Protein 4YNX (pdb70)

InterPro domains:
  IPR019600 Hemin uptake protein HemP [PF10636] (27-63)

Nearest PDB structures (foldseek):
  4ynx-assembly1_B  TM=1.024E+00  e=1.826E-07  Escherichia coli K-12
  4ynx-assembly1_A  TM=8.868E-01  e=8.676E-06  Escherichia coli K-12
  2loj-assembly1_A  TM=5.528E-01  e=3.159E-04  Salmonella enterica subsp. enterica serovar Typhimurium
  2jra-assembly1_B  TM=8.201E-01  e=1.263E-01  Rhodopseudomonas palustris CGA009
  4qdc-assembly1_A  TM=6.535E-01  e=2.886E+00  Rhodococcus rhodochrous

Radius of gyration: 11.75 Å; Cα contacts (8 Å, |Δi|>4): 157; chains: 2; bounding box: 25×33×27 Å

GO terms:
  GO:0042803 protein homodimerization activity (F, IDA)

B-factor: mean 16.45, std 8.8, range [5.37, 75.67]

CATH classification: 2.10.70.10

Secondary structure (DSSP, 8-state):
---EEEHHHHHTTTTEEEEEETTEEEEEEE-TTS-EEEE-/-----EEEHHHHHTTTTEEEEEETTEEEEEEE-TTS-EEEE-

Structure (mmCIF, N/CA/C/O backbone):
data_4YNX
#
_entry.id   4YNX
#
_cell.length_a   36.736
_cell.length_b   38.189
_cell.length_c   54.728
_cell.angle_alpha   90.000
_cell.angle_beta   90.000
_cell.angle_gamma   90.000
#
_symmetry.space_group_name_H-M   'P 21 21 21'
#
loop_
_entity.id
_entity.type
_entity.pdbx_description
1 polymer 'Uncharacterized protein YdiE'
2 non-polymer 'SULFATE ION'
3 water water
#
loop_
_atom_site.group_PDB
_atom_site.id
_atom_site.type_symbol
_atom_site.label_atom_id
_atom_site.label_alt_id
_atom_site.label_comp_id
_atom_site.label_asym_id
_atom_site.label_entity_id
_atom_site.label_seq_id
_atom_site.pdbx_PDB_ins_code
_atom_site.Cartn_x
_atom_site.Cartn_y
_atom_site.Cartn_z
_atom_site.occupancy
_atom_site.B_iso_or_equiv
_atom_site.auth_seq_id
_atom_site.auth_comp_id
_atom_site.auth_asym_id
_atom_site.auth_atom_id
_atom_site.pdbx_PDB_model_num
ATOM 1 N N . PRO A 1 27 ? 0.239 -2.020 16.397 1.00 26.68 24 PRO A N 1
ATOM 2 C CA . PRO A 1 27 ? 1.657 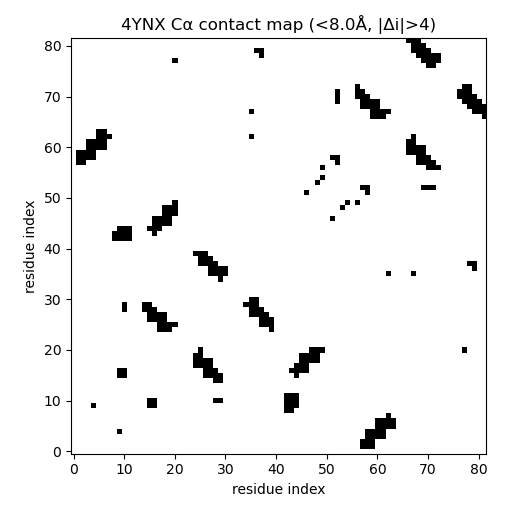-1.855 16.153 1.00 24.69 24 PRO A CA 1
ATOM 3 C C . PRO A 1 27 ? 2.463 -1.292 17.308 1.00 22.91 24 PRO A C 1
ATOM 4 O O . PRO A 1 27 ? 1.902 -0.855 18.334 1.00 23.23 24 PRO A O 1
ATOM 8 N N . ILE A 1 28 ? 3.764 -1.252 17.076 1.00 19.99 25 ILE A N 1
ATOM 9 C CA . ILE A 1 28 ? 4.723 -0.743 18.061 1.00 17.57 25 ILE A CA 1
ATOM 10 C C . ILE A 1 28 ? 4.496 0.763 18.195 1.00 17.85 25 ILE A C 1
ATOM 11 O O . ILE A 1 28 ? 4.291 1.491 17.182 1.00 20.11 25 ILE A O 1
ATOM 16 N N . ARG A 1 29 ? 4.461 1.247 19.440 1.00 16.79 26 ARG A N 1
ATOM 17 C CA . ARG A 1 29 ? 4.217 2.682 19.580 1.00 17.50 26 ARG A CA 1
ATOM 18 C C . ARG A 1 29 ? 5.415 3.492 19.097 1.00 16.67 26 ARG A C 1
ATOM 19 O O . ARG A 1 29 ? 6.576 2.984 19.094 1.00 16.63 26 ARG A O 1
ATOM 27 N N . ARG A 1 30 ? 5.128 4.734 18.683 1.00 16.07 27 ARG A N 1
ATOM 28 C CA . ARG A 1 30 ? 6.167 5.643 18.182 1.00 16.33 27 ARG A CA 1
ATOM 29 C C . ARG A 1 30 ? 6.286 6.864 19.077 1.00 14.50 27 ARG A C 1
ATOM 30 O O . ARG A 1 30 ? 5.270 7.451 19.479 1.00 15.84 27 ARG A O 1
ATOM 38 N N . ILE A 1 31 ? 7.508 7.293 19.366 1.00 12.76 28 ILE A N 1
ATOM 39 C CA . ILE A 1 31 ? 7.695 8.552 20.089 1.00 12.40 28 ILE A CA 1
ATOM 40 C C . ILE A 1 31 ? 8.804 9.311 19.352 1.00 11.69 28 ILE A C 1
ATOM 41 O O . ILE A 1 31 ? 9.746 8.676 18.814 1.00 12.67 28 ILE A O 1
ATOM 46 N N . SER A 1 32 ? 8.698 10.639 19.288 1.00 11.83 29 SER A N 1
ATOM 47 C CA A SER A 1 32 ? 9.736 11.458 18.625 0.50 11.21 29 SER A CA 1
ATOM 48 C CA B SER A 1 32 ? 9.739 11.449 18.632 0.50 10.52 29 SER A CA 1
ATOM 49 C C . SER A 1 32 ? 11.013 11.473 19.459 1.00 10.19 29 SER A C 1
ATOM 50 O O . SER A 1 32 ? 10.969 11.530 20.706 1.00 9.41 29 SER A O 1
ATOM 55 N N . SER A 1 33 ? 12.169 11.455 18.801 1.00 9.56 30 SER A N 1
ATOM 56 C CA . SER A 1 33 ? 13.434 11.603 19.536 1.00 11.02 30 SER A CA 1
ATOM 57 C C . SER A 1 33 ? 13.466 12.912 20.332 1.00 9.66 30 SER A C 1
ATOM 58 O O . SER A 1 33 ? 14.060 12.913 21.424 1.00 9.86 30 SER A O 1
ATOM 61 N N . GLN A 1 34 ? 12.781 13.979 19.844 1.00 12.22 31 GLN A N 1
ATOM 62 C CA . GLN A 1 34 ? 12.717 15.239 20.608 1.00 12.60 31 GLN A CA 1
ATOM 63 C C . GLN A 1 34 ? 12.126 15.088 22.017 1.00 12.92 31 GLN A C 1
ATOM 64 O O . GLN A 1 34 ? 12.645 15.668 22.967 1.00 14.01 31 GLN A O 1
ATOM 70 N N . THR A 1 35 ? 11.095 14.258 22.118 1.00 10.34 32 THR A N 1
ATOM 71 C CA . THR A 1 35 ? 10.449 13.935 23.361 1.00 9.66 32 THR A CA 1
ATOM 72 C C . THR A 1 35 ? 11.352 13.196 24.280 1.00 8.51 32 THR A C 1
ATOM 73 O O . THR A 1 35 ? 11.203 13.317 25.533 1.00 9.48 32 THR A O 1
ATOM 77 N N . LEU A 1 36 ? 12.302 12.413 23.730 1.00 7.51 33 LEU A N 1
ATOM 78 C CA . LEU A 1 36 ? 13.146 11.606 24.609 1.00 7.76 33 LEU A CA 1
ATOM 79 C C . LEU A 1 36 ? 14.432 12.359 24.985 1.00 7.11 33 LEU A C 1
ATOM 80 O O . LEU A 1 36 ? 15.046 12.017 26.011 1.00 9.77 33 LEU A O 1
ATOM 85 N N . LEU A 1 37 ? 14.925 13.234 24.070 1.00 8.68 34 LEU A N 1
ATOM 86 C CA . LEU A 1 37 ? 16.323 13.743 24.181 1.00 9.26 34 LEU A CA 1
ATOM 87 C C . LEU A 1 37 ? 16.468 15.126 24.804 1.00 12.57 34 LEU A C 1
ATOM 88 O O . LEU A 1 37 ? 17.511 15.454 25.405 1.00 13.68 34 LEU A O 1
ATOM 93 N N . GLY A 1 38 ? 15.485 15.942 24.584 1.00 12.76 35 GLY A N 1
ATOM 94 C CA . GLY A 1 38 ? 15.523 17.373 25.009 1.00 14.12 35 GLY A CA 1
ATOM 95 C C . GLY A 1 38 ? 16.665 18.172 24.362 1.00 14.58 35 GLY A C 1
ATOM 96 O O . GLY A 1 38 ? 17.381 17.623 23.498 1.00 15.75 35 GLY A O 1
ATOM 97 N N . PRO A 1 39 ? 16.874 19.451 24.797 1.00 16.64 36 PRO A N 1
ATOM 98 C CA . PRO A 1 39 ? 17.904 20.322 24.224 1.00 17.44 36 PRO A CA 1
ATOM 99 C C . PRO A 1 39 ? 19.326 19.804 24.450 1.00 16.66 36 PRO A C 1
ATOM 100 O O . PRO A 1 39 ? 20.235 20.161 23.670 1.00 19.87 36 PRO A O 1
ATOM 104 N N . ASP A 1 40 ? 19.539 18.958 25.473 1.00 15.06 37 ASP A N 1
ATOM 105 C CA . ASP A 1 40 ? 20.930 18.451 25.659 1.00 14.57 37 ASP A CA 1
ATOM 106 C C . ASP A 1 40 ? 21.227 17.181 24.891 1.00 12.97 37 ASP A C 1
ATOM 107 O O . ASP A 1 40 ? 22.349 16.654 24.968 1.00 13.43 37 ASP A O 1
ATOM 112 N N . GLY A 1 41 ? 20.234 16.685 24.164 1.00 11.36 38 GLY A N 1
ATOM 113 C CA . GLY A 1 41 ? 20.490 15.597 23.218 1.00 9.45 38 GLY A CA 1
ATOM 114 C C . GLY A 1 41 ? 20.782 14.221 23.809 1.00 8.23 38 GLY A C 1
ATOM 115 O O . GLY A 1 41 ? 21.329 13.382 23.138 1.00 8.82 38 GLY A O 1
ATOM 116 N N . LYS A 1 42 ? 20.471 14.032 25.075 1.00 6.97 39 LYS A N 1
ATOM 117 C CA . LYS A 1 42 ? 20.830 12.803 25.809 1.00 6.59 39 LYS A CA 1
ATOM 118 C C . LYS A 1 42 ? 19.714 12.318 26.680 1.00 7.16 39 LYS A C 1
ATOM 119 O O . LYS A 1 42 ? 18.982 13.103 27.337 1.00 9.31 39 LYS A O 1
ATOM 125 N N . LEU A 1 43 ? 19.592 10.985 26.728 1.00 6.78 40 LEU A N 1
ATOM 126 C CA . LEU A 1 43 ? 18.699 10.326 27.653 1.00 6.85 40 LEU A CA 1
ATOM 127 C C . LEU A 1 43 ? 19.487 9.175 28.340 1.00 6.14 40 LEU A C 1
ATOM 128 O O . LEU A 1 43 ? 20.063 8.293 27.614 1.00 7.26 40 LEU A O 1
ATOM 133 N N . ILE A 1 44 ? 19.527 9.152 29.688 1.00 6.27 41 ILE A N 1
ATOM 134 C CA . ILE A 1 44 ? 20.117 8.013 30.410 1.00 7.07 41 ILE A CA 1
ATOM 135 C C . ILE A 1 44 ? 18.994 6.998 30.616 1.00 6.64 41 ILE A C 1
ATOM 136 O O . ILE A 1 44 ? 17.884 7.366 31.028 1.00 7.57 41 ILE A O 1
ATOM 141 N N . ILE A 1 45 ? 19.253 5.753 30.255 1.00 7.67 42 ILE A N 1
ATOM 142 C CA . ILE A 1 45 ? 18.278 4.667 30.402 1.00 6.85 42 ILE A CA 1
ATOM 143 C C . ILE A 1 45 ? 18.838 3.674 31.409 1.00 8.93 42 ILE A C 1
ATOM 144 O O . ILE A 1 45 ? 19.927 3.084 31.253 1.00 9.24 42 ILE A O 1
ATOM 149 N N . ASP A 1 46 ? 18.123 3.551 32.501 1.00 9.12 43 ASP A N 1
ATOM 150 C CA . ASP A 1 46 ? 18.547 2.572 33.476 1.00 9.11 43 ASP A CA 1
ATOM 151 C C . ASP A 1 46 ? 17.958 1.196 33.138 1.00 10.31 43 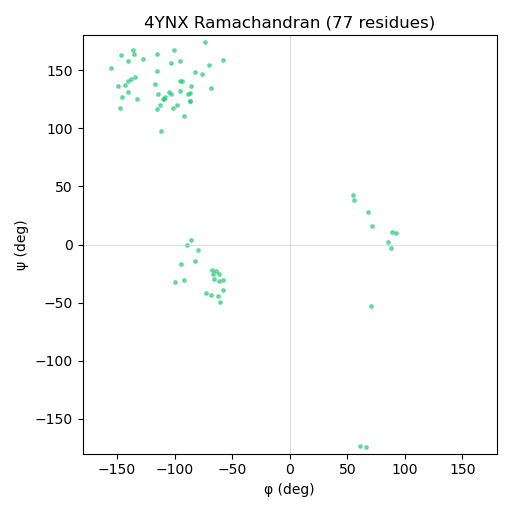ASP A C 1
ATOM 152 O O . ASP A 1 46 ? 16.741 1.051 33.002 1.00 11.32 43 ASP A O 1
ATOM 157 N N . HIS A 1 47 ? 18.819 0.210 32.984 1.00 10.58 44 HIS A N 1
ATOM 158 C CA . HIS A 1 47 ? 18.401 -1.109 32.484 1.00 12.22 44 HIS A CA 1
ATOM 159 C C . HIS A 1 47 ? 1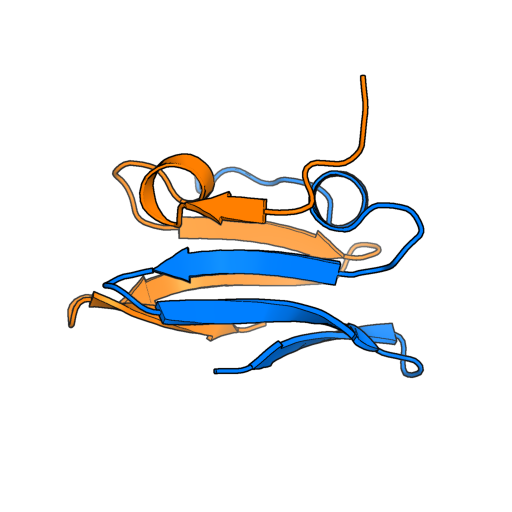9.287 -2.163 33.151 1.00 15.49 44 HIS A C 1
ATOM 160 O O . HIS A 1 47 ? 20.503 -2.143 32.992 1.00 15.84 44 HIS A O 1
ATOM 167 N N . ASP A 1 48 ? 18.642 -3.024 33.912 1.00 19.39 45 ASP A N 1
ATOM 168 C CA . ASP A 1 48 ? 19.283 -4.225 34.495 1.00 23.54 45 ASP A CA 1
ATOM 169 C C . ASP A 1 48 ? 20.522 -3.818 35.290 1.00 23.93 45 ASP A C 1
ATOM 170 O O . ASP A 1 48 ? 21.608 -4.418 35.168 1.00 25.06 45 ASP A O 1
ATOM 175 N N . GLY A 1 49 ? 20.372 -2.741 36.054 1.00 23.87 46 GLY A N 1
ATOM 176 C CA . GLY A 1 49 ? 21.414 -2.346 36.982 1.00 23.08 46 GLY A CA 1
ATOM 177 C C . GLY A 1 49 ? 22.532 -1.478 36.424 1.00 22.70 46 GLY A C 1
ATOM 178 O O . GLY A 1 49 ? 23.478 -1.125 37.168 1.00 24.37 46 GLY A O 1
ATOM 179 N N . GLN A 1 50 ? 22.454 -1.115 35.139 1.00 19.89 47 GLN A N 1
ATOM 180 C CA . GLN A 1 50 ? 23.373 -0.103 34.684 1.00 19.26 47 GLN A CA 1
ATOM 181 C C . GLN A 1 50 ? 22.772 0.947 33.823 1.00 15.09 47 GLN A C 1
ATOM 182 O O . GLN A 1 50 ? 21.650 0.841 33.327 1.00 14.77 47 GLN A O 1
ATOM 188 N N . GLU A 1 51 ? 23.565 1.979 33.658 1.00 13.34 48 GLU A N 1
ATOM 189 C CA . GLU A 1 51 ? 23.167 3.064 32.791 1.00 11.33 48 GLU A CA 1
ATOM 190 C C . GLU A 1 51 ? 23.529 2.791 31.338 1.00 10.14 48 GLU A C 1
ATOM 191 O O . GLU A 1 51 ? 24.679 2.380 31.036 1.00 12.96 48 GLU A O 1
ATOM 197 N N . TYR A 1 52 ? 22.619 3.079 30.413 1.00 8.56 49 TYR A N 1
ATOM 198 C CA . TYR A 1 52 ? 22.947 3.172 28.963 1.00 7.90 49 TYR A CA 1
ATOM 199 C C . TYR A 1 52 ? 22.698 4.631 28.603 1.00 7.77 49 TYR A C 1
ATOM 200 O O . TYR A 1 52 ? 21.870 5.321 29.238 1.00 9.25 49 TYR A O 1
ATOM 209 N N . LEU A 1 53 ? 23.443 5.141 27.659 1.00 6.37 50 LEU A N 1
ATOM 210 C CA . LEU A 1 53 ? 23.214 6.479 27.156 1.00 5.79 50 LEU A CA 1
ATOM 211 C C . LEU A 1 53 ? 22.648 6.393 25.754 1.00 5.41 50 LEU A C 1
ATOM 212 O O . LEU A 1 53 ? 23.256 5.781 24.872 1.00 7.14 50 LEU A O 1
ATOM 217 N N . LEU A 1 54 ? 21.495 7.031 25.516 1.00 7.17 51 LEU A N 1
ATOM 218 C CA . LEU A 1 54 ? 20.988 7.238 24.146 1.00 5.75 51 LEU A CA 1
ATOM 219 C C . LEU A 1 54 ? 21.291 8.701 23.845 1.00 6.51 51 LEU A C 1
ATOM 220 O O . LEU A 1 54 ? 20.946 9.601 24.633 1.00 7.24 51 LEU A O 1
ATOM 225 N N . ARG A 1 55 ? 21.910 8.956 22.706 1.00 5.81 52 ARG A N 1
ATOM 226 C CA . ARG A 1 55 ? 22.218 10.355 22.328 1.00 6.20 52 ARG A CA 1
ATOM 227 C C . ARG A 1 55 ? 22.029 10.649 20.862 1.00 7.96 52 ARG A C 1
ATOM 228 O O . ARG A 1 55 ? 22.027 9.719 20.067 1.00 7.25 52 ARG A O 1
ATOM 236 N N . LYS A 1 56 ? 21.849 11.932 20.528 1.00 6.76 53 LYS A N 1
ATOM 237 C CA . LYS A 1 56 ? 21.936 12.287 19.131 1.00 8.47 53 LYS A CA 1
ATOM 238 C C . LYS A 1 56 ? 23.378 12.771 18.878 1.00 7.75 53 LYS A C 1
ATOM 239 O O . LYS A 1 56 ? 23.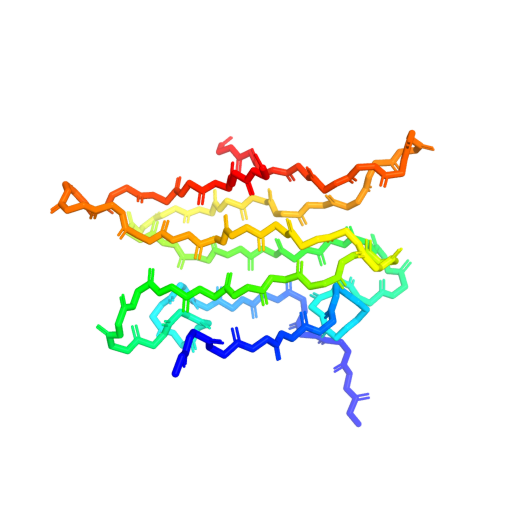944 13.493 19.696 1.00 10.08 53 LYS A O 1
ATOM 245 N N . THR A 1 57 ? 23.930 12.408 17.738 1.00 8.66 54 THR A N 1
ATOM 246 C CA . THR A 1 57 ? 25.326 12.722 17.446 1.00 9.53 54 THR A CA 1
ATOM 247 C C . THR A 1 57 ? 25.437 13.924 16.531 1.00 10.03 54 THR A C 1
ATOM 248 O O . THR A 1 57 ? 24.440 14.389 15.910 1.00 10.67 54 THR A O 1
ATOM 252 N N . GLN A 1 58 ? 26.650 14.456 16.403 1.00 11.23 55 GLN A N 1
ATOM 253 C CA . GLN A 1 58 ? 26.850 15.605 15.500 1.00 12.23 55 GLN A CA 1
ATOM 254 C C . GLN A 1 58 ? 26.525 15.290 14.032 1.00 12.30 55 GLN A C 1
ATOM 255 O O . GLN A 1 58 ? 26.183 16.168 13.265 1.00 16.04 55 GLN A O 1
ATOM 261 N N . ALA A 1 59 ? 26.620 14.022 13.651 1.00 11.61 56 ALA A N 1
ATOM 262 C CA . ALA A 1 59 ? 26.322 13.564 12.307 1.00 11.54 56 ALA A CA 1
ATOM 263 C C . ALA A 1 59 ? 24.850 13.272 12.117 1.00 11.21 56 ALA A C 1
ATOM 264 O O . ALA A 1 59 ? 24.437 12.787 11.063 1.00 12.82 56 ALA A O 1
ATOM 266 N N . GLY A 1 60 ? 24.041 13.532 13.137 1.00 10.41 57 GLY A N 1
ATOM 267 C CA . GLY A 1 60 ? 22.568 13.432 13.021 1.00 11.25 57 GLY A CA 1
ATOM 268 C C . GLY A 1 60 ? 21.983 12.073 13.318 1.00 11.40 57 GLY A C 1
ATOM 269 O O . GLY A 1 60 ? 20.786 11.850 13.054 1.00 13.56 57 GLY A O 1
ATOM 270 N N . LYS A 1 61 ? 22.808 11.173 13.854 1.00 10.27 58 LYS A N 1
ATOM 271 C CA . LYS A 1 61 ? 22.360 9.815 14.137 1.00 10.60 58 LYS A CA 1
ATOM 272 C C . LYS A 1 61 ? 21.910 9.663 15.567 1.00 9.02 58 LYS A C 1
ATOM 273 O O . LYS A 1 61 ? 22.217 10.522 16.408 1.00 9.67 58 LYS A O 1
ATOM 279 N N . LEU A 1 62 ? 21.080 8.655 15.827 1.00 9.51 59 LEU A N 1
ATOM 280 C CA . LEU A 1 62 ? 20.855 8.251 17.219 1.00 8.63 59 LEU A CA 1
ATOM 281 C C . LEU A 1 62 ? 21.843 7.112 17.537 1.00 10.28 59 LEU A C 1
ATOM 282 O O . LEU A 1 62 ? 22.070 6.216 16.721 1.00 9.76 59 LEU A O 1
ATOM 287 N N . LEU A 1 63 ? 22.391 7.136 18.719 1.00 9.54 60 LEU A N 1
ATOM 288 C CA . LEU A 1 63 ? 23.362 6.125 19.106 1.00 8.97 60 LEU A CA 1
ATOM 289 C C . LEU A 1 63 ? 23.142 5.725 20.546 1.00 7.77 60 LEU A C 1
ATOM 290 O O . LEU A 1 63 ? 23.120 6.591 21.444 1.00 7.35 60 LEU A O 1
ATOM 295 N N . LEU A 1 64 ? 23.086 4.425 20.792 1.00 7.57 61 LEU A N 1
ATOM 296 C CA . LEU A 1 64 ? 22.997 3.875 22.156 1.00 6.98 61 LEU A CA 1
ATOM 297 C C . LEU A 1 64 ? 24.362 3.313 22.540 1.00 8.15 61 LEU A C 1
ATOM 298 O O . LEU A 1 64 ? 24.920 2.480 21.810 1.00 9.26 61 LEU A O 1
ATOM 303 N N . THR A 1 65 ? 24.824 3.685 23.720 1.00 6.56 62 THR A N 1
ATOM 304 C CA . THR A 1 65 ? 26.076 3.136 24.221 1.00 6.95 62 THR A CA 1
ATOM 305 C C . THR A 1 65 ? 25.890 2.555 25.598 1.00 8.35 62 THR A C 1
ATOM 306 O O . THR A 1 65 ? 24.916 2.905 26.339 1.00 8.38 62 THR A O 1
ATOM 310 N N . LYS A 1 66 ? 26.818 1.665 25.966 1.00 10.79 63 LYS A N 1
ATOM 311 C CA . LYS A 1 66 ? 26.699 0.995 27.272 1.00 15.20 63 LYS A CA 1
ATOM 312 C C . LYS A 1 66 ? 27.936 1.323 28.112 1.00 18.51 63 LYS A C 1
ATOM 313 O O . LYS A 1 66 ? 28.831 1.977 27.680 1.00 22.89 63 LYS A O 1
ATOM 320 N N . PRO B 1 25 ? 6.839 21.435 33.011 1.00 20.33 22 PRO B N 1
ATOM 321 C CA . PRO B 1 25 ? 7.468 20.191 32.593 1.00 18.55 22 PRO B CA 1
ATOM 322 C C . PRO B 1 25 ? 8.912 20.393 32.083 1.00 17.84 22 PRO B C 1
ATOM 323 O O . PRO B 1 25 ? 9.232 21.338 31.366 1.00 19.77 22 PRO B O 1
ATOM 327 N N . GLN B 1 26 ? 9.713 19.407 32.381 1.00 15.67 23 GLN B N 1
ATOM 328 C CA . GLN B 1 26 ?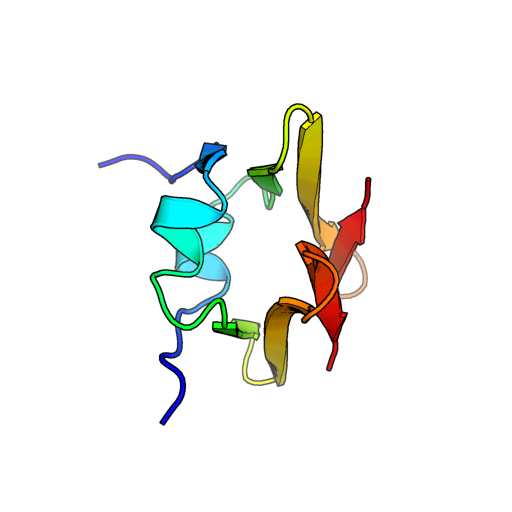 11.125 19.364 32.015 1.00 14.66 23 GLN B CA 1
ATOM 329 C C . GLN B 1 26 ? 11.394 18.196 31.036 1.00 12.04 23 GLN B C 1
ATOM 330 O O . GLN B 1 26 ? 10.554 17.324 30.877 1.00 10.55 23 GLN B O 1
ATOM 336 N N . PRO B 1 27 ? 12.550 18.192 30.342 1.00 11.50 24 PRO B N 1
ATOM 337 C CA . PRO B 1 27 ? 12.927 16.989 29.602 1.00 10.68 24 PRO B CA 1
ATOM 338 C C . PRO B 1 27 ? 13.031 15.755 30.542 1.00 7.46 24 PRO B C 1
ATOM 339 O O . PRO B 1 27 ? 13.145 15.857 31.806 1.00 9.83 24 PRO B O 1
ATOM 343 N N . ILE B 1 28 ? 12.931 14.573 29.920 1.00 8.34 25 ILE B N 1
ATOM 344 C CA . ILE B 1 28 ? 12.915 13.345 30.694 1.00 7.28 25 ILE B CA 1
ATOM 345 C C . ILE B 1 28 ? 14.202 13.178 31.495 1.00 6.79 25 ILE B C 1
ATOM 346 O O . ILE B 1 28 ? 14.167 12.832 32.670 1.00 7.07 25 ILE B O 1
ATOM 351 N N . ARG B 1 29 ? 15.324 13.351 30.799 1.00 6.83 26 ARG B N 1
ATOM 352 C CA . ARG B 1 29 ? 16.716 13.197 31.292 1.00 8.24 26 ARG B CA 1
ATOM 353 C C . ARG B 1 29 ? 17.132 11.749 31.580 1.00 7.77 26 ARG B C 1
ATOM 354 O O . ARG B 1 29 ? 18.188 11.299 31.090 1.00 9.00 26 ARG B O 1
ATOM 362 N N . ARG B 1 30 ? 16.339 11.041 32.386 1.00 8.36 27 ARG B N 1
ATOM 363 C CA . ARG B 1 30 ? 16.701 9.695 32.868 1.00 8.16 27 ARG B CA 1
ATOM 364 C C . ARG B 1 30 ? 15.417 8.893 33.061 1.00 5.49 27 ARG B C 1
ATOM 365 O O . ARG B 1 30 ? 14.420 9.475 33.576 1.00 8.49 27 ARG B O 1
ATOM 373 N N . ILE B 1 31 ? 15.412 7.621 32.626 1.00 5.71 28 ILE B N 1
ATOM 374 C CA . ILE B 1 31 ? 14.219 6.826 32.719 1.00 6.51 28 ILE B CA 1
ATOM 375 C C . ILE B 1 31 ? 14.601 5.384 32.754 1.00 7.23 28 ILE B C 1
ATOM 376 O O . ILE B 1 31 ? 15.684 5.029 32.267 1.00 8.44 28 ILE B O 1
ATOM 381 N N . SER B 1 32 ? 13.777 4.549 33.382 1.00 7.28 29 SER B N 1
ATOM 382 C CA . SER B 1 32 ? 13.996 3.086 33.338 1.00 7.86 29 SER B CA 1
ATOM 383 C C . SER B 1 32 ? 13.593 2.485 32.032 1.00 8.88 29 SER B C 1
ATOM 384 O O . SER B 1 32 ? 12.678 2.980 31.377 1.00 9.04 29 SER B O 1
ATOM 387 N N . SER B 1 33 ? 14.297 1.438 31.607 1.00 9.79 30 SER B N 1
ATOM 388 C CA . SER B 1 33 ? 13.854 0.752 30.410 1.00 9.39 30 SER B CA 1
ATOM 389 C C . SER B 1 33 ? 12.440 0.163 30.578 1.00 10.35 30 SER B C 1
ATOM 390 O O . SER B 1 33 ? 11.691 0.031 29.587 1.00 11.77 30 SER B O 1
ATOM 393 N N . GLN B 1 34 ? 12.098 -0.226 31.801 1.00 10.99 31 GLN B N 1
ATOM 394 C CA . GLN B 1 34 ? 10.745 -0.788 32.027 1.00 13.77 31 GLN B CA 1
ATOM 395 C C . GLN B 1 34 ? 9.659 0.243 31.717 1.00 10.88 31 GLN B C 1
ATOM 396 O O . GLN B 1 34 ? 8.650 -0.075 31.060 1.00 12.32 31 GLN B O 1
ATOM 402 N N . THR B 1 35 ? 9.851 1.477 32.170 1.00 11.04 32 THR B N 1
ATOM 403 C CA . THR B 1 35 ? 8.847 2.506 31.905 1.00 9.56 32 THR B CA 1
ATOM 404 C C . THR B 1 35 ? 8.921 2.895 30.396 1.00 10.39 32 THR B C 1
ATOM 405 O O . THR B 1 35 ? 7.884 3.055 29.708 1.00 13.14 32 THR B O 1
ATOM 409 N N . LEU B 1 36 ? 10.118 3.021 29.853 1.00 9.75 33 LEU B N 1
ATOM 410 C CA . LEU B 1 36 ? 10.259 3.509 28.487 1.00 8.12 33 LEU B CA 1
ATOM 411 C C . LEU B 1 36 ? 9.725 2.535 27.446 1.00 8.79 33 LEU B C 1
ATOM 412 O O . LEU B 1 36 ? 9.044 2.944 26.483 1.00 9.09 33 LEU B O 1
ATOM 417 N N . LEU B 1 37 ? 10.045 1.263 27.645 1.00 9.05 34 LEU B N 1
ATOM 418 C CA . LEU B 1 37 ? 9.742 0.217 26.659 1.00 9.87 34 LEU B CA 1
ATOM 419 C C . LEU B 1 37 ? 8.447 -0.520 26.876 1.00 13.31 34 LEU B C 1
ATOM 420 O O . LEU B 1 37 ? 7.988 -1.222 25.945 1.00 14.81 34 LEU B O 1
ATOM 425 N N . GLY B 1 38 ? 7.890 -0.418 28.078 1.00 13.00 35 GLY B N 1
ATOM 426 C CA . GLY B 1 38 ? 6.639 -1.096 28.402 1.00 15.44 35 GLY B CA 1
ATOM 427 C C . GLY B 1 38 ? 6.724 -2.603 28.417 1.00 16.24 35 GLY B C 1
ATOM 428 O O . GLY B 1 38 ? 7.827 -3.203 28.294 1.00 17.04 35 GLY B O 1
ATOM 429 N N . PRO B 1 39 ? 5.552 -3.248 28.588 1.00 17.17 36 PRO B N 1
ATOM 430 C CA . PRO B 1 39 ? 5.585 -4.719 28.673 1.00 17.82 36 PRO B CA 1
ATOM 431 C C . PRO B 1 39 ? 5.987 -5.429 27.363 1.00 18.57 36 PRO B C 1
ATOM 432 O O . PRO B 1 39 ? 6.475 -6.562 27.431 1.00 20.77 36 PRO B O 1
ATOM 436 N N . ASP B 1 40 ? 5.837 -4.773 26.198 1.00 18.34 37 ASP B N 1
ATOM 437 C CA . ASP B 1 40 ? 6.234 -5.415 24.933 1.00 18.86 37 ASP B CA 1
ATOM 438 C C . ASP B 1 40 ? 7.722 -5.280 24.683 1.00 17.51 37 ASP B C 1
ATOM 439 O O . ASP B 1 40 ? 8.291 -5.908 23.773 1.00 18.63 37 ASP B O 1
ATOM 444 N N . GLY B 1 41 ? 8.368 -4.409 25.425 1.00 15.38 38 GLY B N 1
ATOM 445 C CA . GLY B 1 41 ? 9.838 -4.250 25.298 1.00 15.56 38 GLY B CA 1
ATOM 446 C C . GLY B 1 41 ? 10.316 -3.655 23.987 1.00 13.90 38 GLY B C 1
ATOM 447 O O . GLY B 1 41 ? 11.418 -3.930 23.538 1.00 14.04 38 GLY B O 1
ATOM 448 N N . LYS B 1 42 ? 9.483 -2.843 23.367 1.00 13.51 39 LYS B N 1
ATOM 449 C CA . LYS B 1 42 ? 9.769 -2.238 22.075 1.00 12.88 39 LYS B CA 1
ATOM 450 C C . LYS B 1 42 ? 9.279 -0.803 22.039 1.00 12.57 39 LYS B C 1
ATOM 451 O O . LYS B 1 42 ? 8.213 -0.503 22.536 1.00 13.89 39 LYS B O 1
ATOM 457 N N . LEU B 1 43 ? 10.074 0.047 21.408 1.00 11.33 40 LEU B N 1
ATOM 458 C CA . LEU B 1 43 ? 9.668 1.400 21.141 1.00 10.97 40 LEU B CA 1
ATOM 459 C C . LEU B 1 43 ? 10.224 1.898 19.807 1.00 10.08 40 LEU B C 1
ATOM 460 O O . LEU B 1 43 ? 11.459 1.835 19.576 1.00 12.24 40 LEU B O 1
ATOM 465 N N . ILE B 1 44 ? 9.357 2.398 18.930 1.00 11.56 41 ILE B N 1
ATOM 466 C CA . ILE B 1 44 ? 9.906 3.049 17.717 1.00 13.01 41 ILE B CA 1
ATOM 467 C C . ILE B 1 44 ? 10.188 4.470 18.038 1.00 12.43 41 ILE B C 1
ATOM 468 O O . ILE B 1 44 ? 9.364 5.125 18.658 1.00 13.28 41 ILE B O 1
ATOM 473 N N . ILE B 1 45 ? 11.392 4.940 17.712 1.00 12.92 42 ILE B N 1
ATOM 474 C CA . ILE B 1 45 ? 11.786 6.321 17.977 1.00 12.07 42 ILE B CA 1
ATOM 475 C C . ILE B 1 45 ? 11.940 6.984 1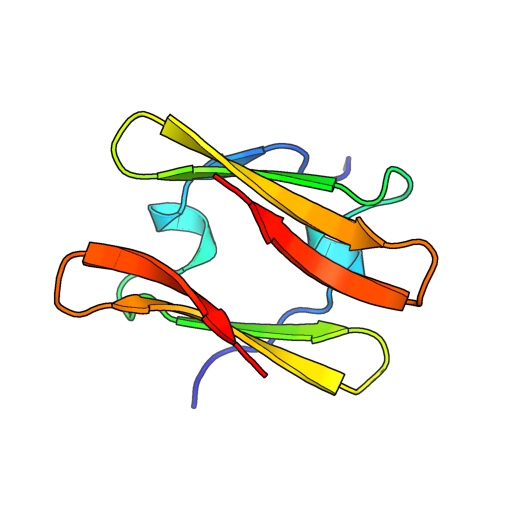6.629 1.00 12.53 42 ILE B C 1
ATOM 476 O O . ILE B 1 45 ? 12.768 6.535 15.768 1.00 13.31 42 ILE B O 1
ATOM 481 N N . ASP B 1 46 ? 11.153 8.038 16.391 1.00 13.36 43 ASP B N 1
ATOM 482 C CA . ASP B 1 46 ? 11.205 8.769 1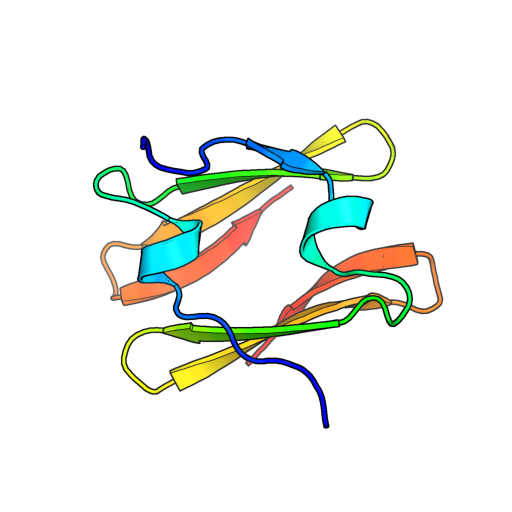5.134 1.00 13.74 43 ASP B CA 1
ATOM 483 C C . ASP B 1 46 ? 12.185 9.919 15.245 1.00 14.22 43 ASP B C 1
ATOM 484 O O . ASP B 1 46 ? 11.952 10.898 15.998 1.00 13.82 43 ASP B O 1
ATOM 489 N N . HIS B 1 47 ? 13.297 9.784 14.529 1.00 14.18 44 HIS B N 1
ATOM 490 C CA . HIS B 1 47 ? 14.337 10.786 14.664 1.00 14.99 44 HIS B CA 1
ATOM 491 C C . HIS B 1 47 ? 14.392 11.525 13.342 1.00 15.95 44 HIS B C 1
ATOM 492 O O . HIS B 1 47 ? 14.981 11.009 12.447 1.00 17.39 44 HIS B O 1
ATOM 499 N N . ASP B 1 48 ? 13.743 12.685 13.233 1.00 17.66 45 ASP B N 1
ATOM 500 C CA . ASP B 1 48 ? 13.714 13.465 11.987 1.00 19.03 45 ASP B CA 1
ATOM 501 C C . ASP B 1 48 ? 13.186 12.623 10.820 1.00 18.35 45 ASP B C 1
ATOM 502 O O . ASP B 1 48 ? 13.644 12.719 9.673 1.00 20.67 45 ASP B O 1
ATOM 507 N N . GLY B 1 49 ? 12.189 11.784 11.108 1.00 19.26 46 GLY B N 1
ATOM 508 C CA . GLY B 1 49 ? 11.513 10.975 10.061 1.00 18.89 46 GLY B CA 1
ATOM 509 C C . GLY B 1 49 ? 12.155 9.614 9.759 1.00 19.04 46 GLY B C 1
ATOM 510 O O . GLY B 1 49 ? 11.601 8.821 9.003 1.00 20.18 46 GLY B O 1
ATOM 511 N N . GLN B 1 50 ? 13.282 9.321 10.408 1.00 20.22 47 GLN B N 1
ATOM 512 C CA . GLN B 1 50 ? 13.994 8.041 10.314 1.00 20.97 47 GLN B CA 1
ATOM 513 C C . GLN B 1 50 ? 13.648 7.245 11.581 1.00 19.54 47 GLN B C 1
ATOM 514 O O . GLN B 1 50 ? 13.934 7.726 12.708 1.00 17.65 47 GLN B O 1
ATOM 520 N N . GLU B 1 51 ? 12.999 6.096 11.410 1.00 17.87 48 GLU B N 1
ATOM 521 C CA . GLU B 1 51 ? 12.538 5.301 12.543 1.00 17.89 48 GLU B CA 1
ATOM 522 C C . GLU B 1 51 ? 13.666 4.392 12.988 1.00 16.53 48 GLU B C 1
ATOM 523 O O . GLU B 1 51 ? 14.236 3.637 12.195 1.00 19.52 48 GLU B O 1
ATOM 529 N N . TYR B 1 52 ? 14.019 4.521 14.235 1.00 13.05 49 TYR B N 1
ATOM 530 C CA . TYR B 1 52 ? 14.877 3.573 14.919 1.00 10.52 49 TYR B CA 1
ATOM 531 C C . TYR B 1 52 ? 13.958 2.718 15.819 1.00 11.97 49 TYR B C 1
ATOM 532 O O . TYR B 1 52 ? 12.869 3.146 16.188 1.00 13.21 49 TYR B O 1
ATOM 541 N N . LEU B 1 53 ? 14.407 1.506 16.154 1.00 9.42 50 LEU B N 1
ATOM 542 C CA . LEU B 1 53 ? 13.749 0.667 17.153 1.00 9.68 50 LEU B CA 1
ATOM 543 C C . LEU B 1 53 ? 14.655 0.492 18.331 1.00 9.43 50 LEU B C 1
ATOM 544 O O . LEU B 1 53 ? 15.840 0.084 18.170 1.00 11.96 50 LEU B O 1
ATOM 549 N N . LEU B 1 54 ? 14.104 0.742 19.522 1.00 9.48 51 LEU B N 1
ATOM 550 C CA . LEU B 1 54 ? 14.798 0.448 20.778 1.00 8.40 51 LEU B CA 1
ATOM 551 C C . LEU B 1 54 ? 14.075 -0.726 21.366 1.00 10.60 51 LEU B C 1
ATOM 552 O O . LEU B 1 54 ? 12.814 -0.685 21.504 1.00 12.47 51 LEU B O 1
ATOM 557 N N . ARG B 1 55 ? 14.791 -1.793 21.705 1.00 9.99 52 ARG B N 1
ATOM 558 C CA . ARG B 1 55 ? 14.104 -2.928 22.299 1.00 12.65 52 ARG B CA 1
ATOM 559 C C . ARG B 1 55 ? 14.917 -3.682 23.308 1.00 12.35 52 ARG B C 1
ATOM 560 O O . ARG B 1 55 ? 16.164 -3.573 23.372 1.00 12.17 52 ARG B O 1
ATOM 568 N N . LYS B 1 56 ? 14.179 -4.479 24.089 1.00 15.45 53 LYS B N 1
ATOM 569 C CA . LYS B 1 56 ? 14.797 -5.486 24.971 1.00 17.30 53 LYS B CA 1
ATOM 570 C C . LYS B 1 56 ? 14.712 -6.805 24.215 1.00 19.16 53 LYS B C 1
ATOM 571 O O . LYS B 1 56 ? 13.614 -7.217 23.867 1.00 20.94 53 LYS B O 1
ATOM 577 N N . THR B 1 57 ? 15.849 -7.451 23.927 1.00 19.61 54 THR B N 1
ATOM 578 C CA . THR B 1 57 ? 15.881 -8.672 23.105 1.00 20.10 54 THR B CA 1
ATOM 579 C C . THR B 1 57 ? 15.329 -9.818 23.961 1.00 20.86 54 THR B C 1
ATOM 580 O O . THR B 1 57 ? 15.129 -9.636 25.168 1.00 21.19 54 THR B O 1
ATOM 584 N N . GLN B 1 58 ? 15.160 -11.013 23.381 1.00 22.66 55 GLN B N 1
ATOM 585 C CA . GLN B 1 58 ? 14.591 -12.127 24.164 1.00 25.26 55 GLN B CA 1
ATOM 586 C C . GLN B 1 58 ? 15.527 -12.562 25.290 1.00 24.21 55 GLN B C 1
ATOM 587 O O . GLN B 1 58 ? 15.078 -13.072 26.283 1.00 24.35 55 GLN B O 1
ATOM 593 N N . ALA B 1 59 ? 16.812 -12.308 25.103 1.00 23.35 56 ALA B N 1
ATOM 594 C CA . ALA B 1 59 ? 17.844 -12.491 26.097 1.00 23.94 56 ALA B CA 1
ATOM 595 C C . ALA B 1 59 ? 17.919 -11.376 27.100 1.00 23.92 56 ALA B C 1
ATOM 596 O O . ALA B 1 59 ? 18.753 -11.459 28.055 1.00 24.12 56 ALA B O 1
ATOM 598 N N . GLY B 1 60 ? 17.107 -10.324 26.886 1.00 20.82 57 GLY B N 1
ATOM 599 C CA . GLY B 1 60 ? 16.916 -9.247 27.962 1.00 21.14 57 GLY B CA 1
ATOM 600 C C . GLY B 1 60 ? 17.893 -8.092 27.792 1.00 20.55 57 GLY B C 1
ATOM 601 O O . GLY B 1 60 ? 18.052 -7.216 28.657 1.00 21.41 57 GLY B O 1
ATOM 602 N N . LYS B 1 61 ? 18.568 -8.116 26.652 1.00 19.26 58 LYS B N 1
ATOM 603 C CA . LYS B 1 61 ? 19.538 -7.053 26.285 1.00 19.94 58 LYS B CA 1
ATOM 604 C C . LYS B 1 61 ? 18.895 -5.808 25.680 1.00 16.84 58 LYS B C 1
ATOM 605 O O . LYS B 1 61 ? 17.969 -5.921 24.899 1.00 18.32 58 LYS B O 1
ATOM 611 N N . L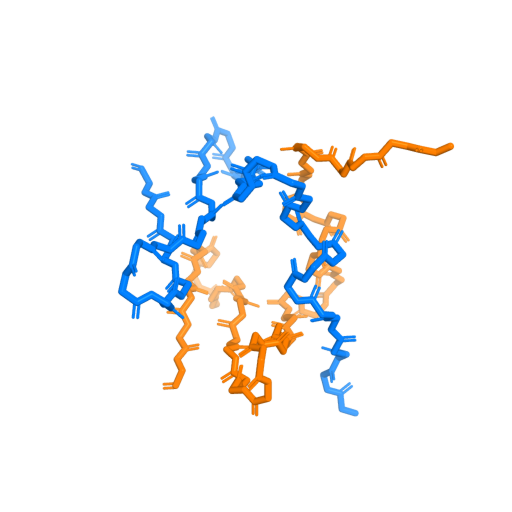EU B 1 62 ? 19.482 -4.643 25.902 1.00 15.04 59 LEU B N 1
ATOM 612 C CA . LEU B 1 62 ? 18.951 -3.444 25.254 1.00 12.79 59 LEU B CA 1
ATOM 613 C C . LEU B 1 62 ? 19.693 -3.109 23.956 1.00 12.89 59 LEU B C 1
ATOM 614 O O . LEU B 1 62 ? 20.908 -3.138 23.909 1.00 13.64 59 LEU B O 1
ATOM 619 N N . LEU B 1 63 ? 18.936 -2.849 22.896 1.00 11.66 60 LEU B N 1
ATOM 620 C CA . LEU B 1 63 ? 19.511 -2.702 21.557 1.00 12.09 60 LEU B CA 1
ATOM 621 C C . LEU B 1 63 ? 18.796 -1.646 20.796 1.00 10.21 60 LEU B C 1
ATOM 622 O O . LEU B 1 63 ? 17.587 -1.544 20.891 1.00 10.47 60 LEU B O 1
ATOM 627 N N . LEU B 1 64 ? 19.545 -0.813 20.082 1.00 10.92 61 LEU B N 1
ATOM 628 C CA . LEU B 1 64 ? 19.010 0.200 19.164 1.00 11.21 61 LEU B CA 1
ATOM 629 C C . LEU B 1 64 ? 19.309 -0.194 17.722 1.00 11.44 61 LEU B C 1
ATOM 630 O O . LEU B 1 64 ? 20.481 -0.435 17.360 1.00 15.23 61 LEU B O 1
ATOM 635 N N . THR B 1 65 ? 18.305 -0.279 16.873 1.00 11.60 62 THR B N 1
ATOM 636 C CA . THR B 1 65 ? 18.558 -0.628 15.464 1.00 14.45 62 THR B CA 1
ATOM 637 C C . THR B 1 65 ? 17.772 0.262 14.515 1.00 14.52 62 THR B C 1
ATOM 638 O O . THR B 1 65 ? 16.925 1.011 14.938 1.00 15.27 62 THR B O 1
ATOM 642 N N . LYS B 1 66 ? 18.152 0.278 13.251 1.00 17.31 63 LYS B N 1
ATOM 643 C CA . LYS B 1 66 ? 17.460 1.085 12.263 1.00 19.20 63 LYS B CA 1
ATOM 644 C C . LYS B 1 66 ? 17.379 0.265 10.994 1.00 20.48 63 LYS B C 1
ATOM 645 O O . LYS B 1 66 ? 18.188 -0.614 10.758 1.00 21.34 63 LYS B O 1
#

Sequence (82 aa):
PIRRISSSQTLLGPDGKLIIDHDGQEYLLRKTQAGKLLLTKPQPIRRISSQTLLGPDGKLIIDHDGQEYLLRKTQAGKLLLTK

Solvent-accessible surface area: 5786 Å² total; per-residue (Å²): 168,61,168,152,42,45,5,150,80,3,6,17,128,84,5,92,0,37,0,51,11,130,86,94,85,26,44,0,82,103,32,197,81,45,109,8,73,32,51,214,184,156,62,63,176,123,34,45,12,153,100,16,9,29,150,112,8,75,1,29,0,48,12,128,63,90,83,8,36,0,74,116,28,197,82,22,138,12,75,32,49,157

Organism: Escherichia coli (strain K12) (NCBI:txid83333)

Foldseek 3Di:
DDDDDDQCVQQPPPFWHWDDDPHDTWIWGQDPVGDTDIGD/DDDPPDDDQCVVQDPVQWDWDQDVNDTWIWGQDPVRDTDIGD